Protein AF-A0A7Y9ZBT4-F1 (afdb_monomer)

Sequence (117 aa):
MVLYRELDPQLPDLGWNRSLPLAVTAEAVRAIHECSDSGALGAMAGAARSYWAAAGGIAIGTSFGAAFLALGWDIAAAVAFALVAPAALATMEARRRARQWQAVIEARLTVLGTARG

Secondary structure (DSSP, 8-state):
--HHHHH-TTSPP--TTSSSPPPP-HHHHHHHHH---HHHHHHHHHHHHT--TTHHHHHHHHHHHHHHHHTT-HHHHHHHHHTHHHHHHHHHHHHHHHHHHHHHHHHHHHHHHHTT-

Solvent-accessible surface area (backbone atoms only — not comparable to full-atom values): 6293 Å² total; per-residue (Å²): 138,57,72,24,42,75,69,34,71,75,47,66,82,60,33,85,94,47,76,47,51,46,78,89,46,74,66,46,53,49,36,54,64,68,56,80,58,63,65,28,47,49,42,44,42,49,55,40,69,65,65,60,54,31,50,64,48,30,56,50,16,52,52,50,14,53,51,26,47,75,71,70,36,56,70,61,13,51,54,28,44,61,51,22,57,62,23,48,53,49,29,51,53,27,50,54,36,26,50,54,50,37,54,56,44,52,53,41,49,48,56,58,54,62,75,74,112

Mean predicted aligned error: 4.79 Å

Organism: NCBI:txid431489

Foldseek 3Di:
DQVLCVVPVLADALPLVDLAGDADDPSNLVSLLPDLDLVSLVSQLVSLVPNCRLVVLLVQLVVVLVVCVVVVVNVSNVVSVVSNVVSVVRRVRRNVRSVVSNVSSVVNSVVSVVVVD

Radius of gyration: 18.88 Å; Cα contacts (8 Å, |Δi|>4): 131; chains: 1; bounding box: 49×22×52 Å

pLDDT: mean 90.96, std 8.16, range [50.72, 97.62]

Structure (mmCIF, N/CA/C/O backbone):
data_AF-A0A7Y9ZBT4-F1
#
_entry.id   AF-A0A7Y9ZBT4-F1
#
loop_
_atom_site.group_PDB
_atom_site.id
_atom_site.type_symbol
_atom_site.label_atom_id
_atom_site.label_alt_id
_atom_site.label_comp_id
_atom_site.label_asym_id
_atom_site.label_entity_id
_atom_site.label_seq_id
_atom_site.pdbx_PDB_ins_code
_atom_site.Cartn_x
_atom_site.Cartn_y
_atom_site.Cartn_z
_atom_site.occupancy
_atom_site.B_iso_or_equiv
_atom_sit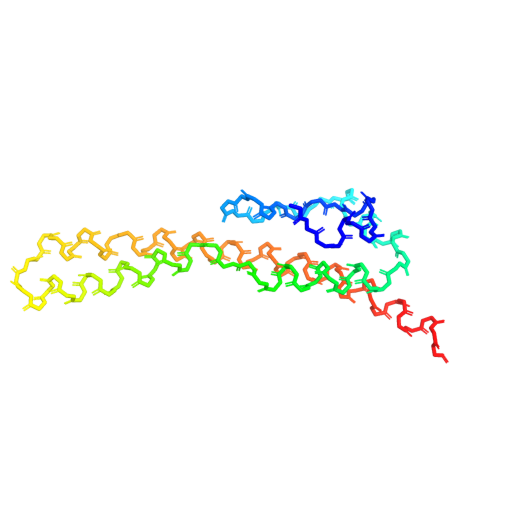e.auth_seq_id
_atom_site.auth_comp_id
_atom_site.auth_asym_id
_atom_site.auth_atom_id
_atom_site.pdbx_PDB_model_num
ATOM 1 N N . MET A 1 1 ? -0.112 14.351 6.811 1.00 52.41 1 MET A N 1
ATOM 2 C CA . MET A 1 1 ? -1.262 14.186 7.723 1.00 52.41 1 MET A CA 1
ATOM 3 C C . MET A 1 1 ? -2.266 13.303 7.008 1.00 52.41 1 MET A C 1
ATOM 5 O O . MET A 1 1 ? -2.383 13.452 5.796 1.00 52.41 1 MET A O 1
ATOM 9 N N . VAL A 1 2 ? -2.865 12.322 7.684 1.00 71.06 2 VAL A N 1
ATOM 10 C CA . VAL A 1 2 ? -3.822 11.403 7.049 1.00 71.06 2 VAL A CA 1
ATOM 11 C C . VAL A 1 2 ? -5.131 11.497 7.818 1.00 71.06 2 VAL A C 1
ATOM 13 O O . VAL A 1 2 ? -5.133 11.254 9.023 1.00 71.06 2 VAL A O 1
ATOM 16 N N . LEU A 1 3 ? -6.212 11.837 7.110 1.00 83.56 3 LEU A N 1
ATOM 17 C CA . LEU A 1 3 ? -7.536 12.175 7.650 1.00 83.56 3 LEU A CA 1
ATOM 18 C C . LEU A 1 3 ? -8.015 11.231 8.765 1.00 83.56 3 LEU A C 1
ATOM 20 O O . LEU A 1 3 ? -8.556 11.676 9.768 1.00 83.56 3 LEU A O 1
ATOM 24 N N . TYR A 1 4 ? -7.783 9.924 8.638 1.00 89.81 4 TYR A N 1
ATOM 25 C CA . TYR A 1 4 ? -8.258 8.962 9.633 1.00 89.81 4 TYR A CA 1
ATOM 26 C C . TYR A 1 4 ? -7.597 9.113 11.015 1.00 89.81 4 TYR A C 1
ATOM 28 O O . TYR A 1 4 ? -8.246 8.830 12.012 1.00 89.81 4 TYR A O 1
ATOM 36 N N . ARG A 1 5 ? -6.344 9.590 11.098 1.00 92.06 5 ARG A N 1
ATOM 37 C CA . ARG A 1 5 ? -5.664 9.858 12.384 1.00 92.06 5 ARG A CA 1
ATOM 38 C C . ARG A 1 5 ? -6.041 11.207 12.987 1.00 92.06 5 ARG A C 1
ATOM 40 O O . ARG A 1 5 ? -5.777 11.442 14.159 1.00 92.06 5 ARG A O 1
ATOM 47 N N . GLU A 1 6 ? -6.606 12.100 12.178 1.00 92.69 6 GLU A N 1
ATOM 48 C CA . GLU A 1 6 ? -7.208 13.345 12.663 1.00 92.69 6 GLU A CA 1
ATOM 49 C C . GLU A 1 6 ? -8.571 13.061 13.304 1.00 92.69 6 GLU A C 1
ATOM 51 O O . GLU A 1 6 ? -8.919 13.697 14.293 1.00 92.69 6 GLU A O 1
ATOM 56 N N . LEU A 1 7 ? -9.300 12.074 12.769 1.00 93.00 7 LEU A N 1
ATOM 57 C CA . LEU A 1 7 ? -10.559 11.581 13.329 1.00 93.00 7 LEU A CA 1
ATOM 58 C C . LEU A 1 7 ? -10.332 10.721 14.582 1.00 93.00 7 LEU A C 1
ATOM 60 O O . LEU A 1 7 ? -10.970 10.955 15.604 1.00 93.00 7 LEU A O 1
ATOM 64 N N . ASP A 1 8 ? -9.391 9.774 14.527 1.00 93.31 8 ASP A N 1
ATOM 65 C CA . ASP A 1 8 ? -9.008 8.939 15.669 1.00 93.31 8 ASP A CA 1
ATOM 66 C C . ASP A 1 8 ? -7.471 8.810 15.773 1.00 93.31 8 ASP A C 1
ATOM 68 O O . ASP A 1 8 ? -6.848 8.025 15.045 1.00 93.31 8 ASP A O 1
ATOM 72 N N . PRO A 1 9 ? -6.827 9.559 16.692 1.00 92.56 9 PRO A N 1
ATOM 73 C CA . PRO A 1 9 ? -5.374 9.546 16.866 1.00 92.56 9 PRO A CA 1
ATOM 74 C C . PRO A 1 9 ? -4.787 8.206 17.322 1.00 92.56 9 PRO A C 1
ATOM 76 O O . PRO A 1 9 ? -3.575 8.008 17.175 1.00 92.56 9 PRO A O 1
ATOM 79 N N . GLN A 1 10 ? -5.608 7.306 17.880 1.00 92.56 10 GLN A N 1
ATOM 80 C CA . GLN A 1 10 ? -5.172 5.985 18.336 1.00 92.56 10 GLN A CA 1
ATOM 81 C C . GLN A 1 10 ? -4.998 5.005 17.170 1.00 92.56 10 GLN A C 1
ATOM 83 O O . GLN A 1 10 ? -4.315 3.989 17.320 1.00 92.56 10 GLN A O 1
ATOM 88 N N . LEU A 1 11 ? -5.555 5.317 15.992 1.00 94.38 11 LEU A N 1
ATOM 89 C CA . LEU A 1 11 ? -5.380 4.485 14.809 1.00 94.38 11 LEU A CA 1
ATOM 90 C C . LEU A 1 11 ? -3.916 4.464 14.337 1.00 94.38 11 LEU A C 1
ATOM 92 O O . LEU A 1 11 ? -3.237 5.502 14.290 1.00 94.38 11 LEU A O 1
ATOM 96 N N . PRO A 1 12 ? -3.418 3.283 13.929 1.00 93.94 12 PRO A N 1
ATOM 97 C CA . PRO A 1 12 ? -2.028 3.113 13.545 1.00 93.94 12 PRO A CA 1
ATOM 98 C C . PRO A 1 12 ? -1.715 3.790 12.205 1.00 93.94 12 PRO A C 1
ATOM 100 O O . PRO A 1 12 ? -2.561 3.951 11.319 1.00 93.94 12 PRO A O 1
ATOM 103 N N . ASP A 1 13 ? -0.452 4.170 12.026 1.00 91.94 13 ASP A N 1
ATOM 104 C CA . ASP A 1 13 ? 0.029 4.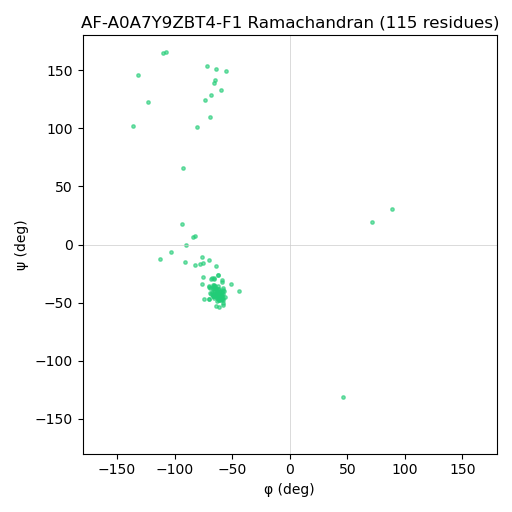665 10.740 1.00 91.94 13 ASP A CA 1
ATOM 105 C C . ASP A 1 13 ? 0.166 3.502 9.745 1.00 91.94 13 ASP A C 1
ATOM 107 O O . ASP A 1 13 ? 0.886 2.535 9.987 1.00 91.94 13 ASP A O 1
ATOM 111 N N . LEU A 1 14 ? -0.502 3.617 8.598 1.00 89.12 14 LEU A N 1
ATOM 112 C CA . LEU A 1 14 ? -0.389 2.689 7.469 1.00 89.12 14 LEU A CA 1
ATOM 113 C C . LEU A 1 14 ? 0.975 2.798 6.769 1.00 89.12 14 LEU A C 1
ATOM 115 O O . LEU A 1 14 ? 1.338 1.940 5.964 1.00 89.12 14 LEU A O 1
ATOM 119 N N . GLY A 1 15 ? 1.731 3.857 7.066 1.00 87.50 15 GLY A N 1
ATOM 120 C CA . GLY A 1 15 ? 2.988 4.196 6.420 1.00 87.50 15 GLY A CA 1
ATOM 121 C C . GLY A 1 15 ? 2.800 5.069 5.187 1.00 87.50 15 GLY A C 1
ATOM 122 O O . GLY A 1 15 ? 3.614 4.971 4.282 1.00 87.50 15 GLY A O 1
ATOM 123 N N . TRP A 1 16 ? 1.767 5.920 5.137 1.00 78.94 16 TRP A N 1
ATOM 124 C CA . TRP A 1 16 ? 1.388 6.699 3.941 1.00 78.94 16 TRP A CA 1
ATOM 125 C C . TRP A 1 16 ? 2.540 7.489 3.298 1.00 78.94 16 TRP A C 1
ATOM 127 O O . TRP A 1 16 ? 2.616 7.612 2.081 1.00 78.94 16 TRP A O 1
ATOM 137 N N . ASN A 1 17 ? 3.473 7.986 4.111 1.00 81.31 17 ASN A N 1
ATOM 138 C CA . ASN A 1 17 ? 4.625 8.757 3.634 1.00 81.31 17 ASN A CA 1
ATOM 139 C C . ASN A 1 17 ? 5.794 7.882 3.130 1.00 81.31 17 ASN A C 1
ATOM 141 O O . ASN A 1 17 ? 6.884 8.399 2.892 1.00 81.31 17 ASN A O 1
ATOM 145 N N . ARG A 1 18 ? 5.622 6.560 3.026 1.00 82.56 18 ARG A N 1
ATOM 146 C CA . ARG A 1 18 ? 6.667 5.610 2.617 1.00 82.56 18 ARG A CA 1
ATOM 147 C C . ARG A 1 18 ? 6.409 5.081 1.207 1.00 82.56 18 ARG A C 1
ATOM 149 O O . ARG A 1 18 ? 5.309 5.164 0.672 1.00 82.56 18 ARG A O 1
ATOM 156 N N . SER A 1 19 ? 7.421 4.460 0.608 1.00 77.31 19 SER A N 1
ATOM 157 C CA . SER A 1 19 ? 7.281 3.783 -0.691 1.00 77.31 19 SER A CA 1
ATOM 158 C C . SER A 1 19 ? 6.355 2.560 -0.635 1.00 77.31 19 SER A C 1
ATOM 160 O O . SER A 1 19 ? 5.708 2.228 -1.627 1.00 77.31 19 SER A O 1
ATOM 162 N N . LEU A 1 20 ? 6.270 1.909 0.529 1.00 84.50 20 LEU A N 1
ATOM 163 C CA . LEU A 1 20 ? 5.437 0.740 0.789 1.00 84.50 20 LEU A CA 1
ATOM 164 C C . LEU A 1 20 ? 4.650 0.933 2.090 1.00 84.50 20 LEU A C 1
ATOM 166 O O . LEU A 1 20 ? 5.223 1.455 3.053 1.00 84.50 20 LEU A O 1
ATOM 170 N N . PRO A 1 21 ? 3.411 0.412 2.173 1.00 88.44 21 PRO A N 1
ATOM 171 C CA . PRO A 1 21 ? 2.710 0.304 3.440 1.00 88.44 21 PRO A CA 1
ATOM 172 C C . PRO A 1 21 ? 3.540 -0.471 4.466 1.00 88.44 21 PRO A C 1
ATOM 174 O O . PRO A 1 21 ? 4.301 -1.395 4.129 1.00 88.44 21 PRO A O 1
ATOM 177 N N . LEU A 1 22 ? 3.364 -0.121 5.735 1.00 92.00 22 LEU A N 1
ATOM 178 C CA . LEU A 1 22 ? 3.916 -0.895 6.838 1.00 92.00 22 LEU A CA 1
ATOM 179 C C . LEU A 1 22 ? 3.280 -2.288 6.877 1.00 92.00 22 LEU A C 1
ATOM 181 O O . LEU A 1 22 ? 2.146 -2.491 6.436 1.00 92.00 22 LEU A O 1
ATOM 185 N N . ALA A 1 23 ? 4.034 -3.263 7.381 1.00 93.31 23 ALA A N 1
ATOM 186 C CA . ALA A 1 23 ? 3.469 -4.568 7.684 1.00 93.31 23 ALA A CA 1
ATOM 187 C C . ALA A 1 23 ? 2.430 -4.425 8.806 1.00 93.31 23 ALA A C 1
ATOM 189 O O . ALA A 1 23 ? 2.626 -3.645 9.738 1.00 93.31 23 ALA A O 1
ATOM 190 N N . VAL A 1 24 ? 1.336 -5.177 8.708 1.00 94.19 24 VAL A N 1
ATOM 191 C CA . VAL A 1 24 ? 0.322 -5.233 9.765 1.00 94.19 24 VAL A CA 1
ATOM 192 C C . VAL A 1 24 ? 0.921 -5.936 10.983 1.00 94.19 24 VAL A C 1
ATOM 194 O O . VAL A 1 24 ? 1.455 -7.038 10.853 1.00 94.19 24 VAL A O 1
ATOM 197 N N . THR A 1 25 ? 0.822 -5.314 12.157 1.00 95.88 25 THR A N 1
ATOM 198 C CA . THR A 1 25 ? 1.268 -5.894 13.433 1.00 95.88 25 THR A CA 1
ATOM 199 C C . THR A 1 25 ? 0.082 -6.244 14.330 1.00 95.88 25 THR A C 1
ATOM 201 O O . THR A 1 25 ? -1.041 -5.787 14.103 1.00 95.88 25 THR A O 1
ATOM 204 N N . ALA A 1 26 ? 0.320 -7.047 15.369 1.00 95.75 26 ALA A N 1
ATOM 205 C CA . ALA A 1 26 ? -0.718 -7.406 16.334 1.00 95.75 26 ALA A CA 1
ATOM 206 C C . ALA A 1 26 ? -1.258 -6.175 17.083 1.00 95.75 26 ALA A C 1
ATOM 208 O O . ALA A 1 26 ? -2.456 -6.083 17.347 1.00 95.75 26 ALA A O 1
ATOM 209 N N . GLU A 1 27 ? -0.394 -5.204 17.380 1.00 95.88 27 GLU A N 1
ATOM 210 C CA . GLU A 1 27 ? -0.761 -3.941 18.024 1.00 95.88 27 GLU A CA 1
ATOM 211 C C . GLU A 1 27 ? -1.665 -3.107 17.115 1.00 95.88 27 GLU A C 1
ATOM 213 O O . GLU A 1 27 ? -2.682 -2.588 17.567 1.00 95.88 27 GLU A O 1
ATOM 218 N N . ALA A 1 28 ? -1.339 -3.033 15.821 1.00 95.44 28 ALA A N 1
ATOM 219 C CA . ALA A 1 28 ? -2.166 -2.339 14.842 1.00 95.44 28 ALA A CA 1
ATOM 220 C C . ALA A 1 28 ? -3.558 -2.973 14.713 1.00 95.44 28 ALA A C 1
ATOM 222 O O . ALA A 1 28 ? -4.562 -2.264 14.667 1.00 95.44 28 ALA A O 1
ATOM 223 N N . VAL A 1 29 ? -3.622 -4.309 14.692 1.00 96.75 29 VAL A N 1
ATOM 224 C CA . VAL A 1 29 ? -4.886 -5.057 14.669 1.00 96.75 29 VAL A CA 1
ATOM 225 C C . VAL A 1 29 ? -5.711 -4.757 15.918 1.00 96.75 29 VAL A C 1
ATOM 227 O O . VAL A 1 29 ? -6.904 -4.480 15.809 1.00 96.75 29 VAL A O 1
ATOM 230 N N . ARG A 1 30 ? -5.081 -4.752 17.098 1.00 96.62 30 ARG A N 1
ATOM 231 C CA . ARG A 1 30 ? -5.754 -4.432 18.361 1.00 96.62 30 ARG A CA 1
ATOM 232 C C . ARG A 1 30 ? -6.315 -3.009 18.363 1.00 96.62 30 ARG A C 1
ATOM 234 O O . ARG A 1 30 ? -7.497 -2.848 18.637 1.00 96.62 30 ARG A O 1
ATOM 241 N N . ALA A 1 31 ? -5.517 -2.020 17.964 1.00 96.38 31 ALA A N 1
ATOM 242 C CA . ALA A 1 31 ? -5.956 -0.628 17.869 1.00 96.38 31 ALA A CA 1
ATOM 243 C C . ALA A 1 31 ? -7.148 -0.456 16.907 1.00 96.38 31 ALA A C 1
ATOM 245 O O . ALA A 1 31 ? -8.110 0.239 17.223 1.00 96.38 31 ALA A O 1
ATOM 246 N N . ILE A 1 32 ? -7.135 -1.145 15.758 1.00 96.69 32 ILE A N 1
ATOM 247 C CA . ILE A 1 32 ? -8.280 -1.149 14.835 1.00 96.69 32 ILE A CA 1
ATOM 248 C C . ILE A 1 32 ? -9.516 -1.769 15.497 1.00 96.69 32 ILE A C 1
ATOM 250 O O . ILE A 1 32 ? -10.609 -1.224 15.366 1.00 96.69 32 ILE A O 1
ATOM 254 N N . HIS A 1 33 ? -9.374 -2.891 16.205 1.00 95.94 33 HIS A N 1
ATOM 255 C CA . HIS A 1 33 ? -10.507 -3.543 16.866 1.00 95.94 33 HIS A CA 1
ATOM 256 C C . HIS A 1 33 ? -11.082 -2.746 18.042 1.00 95.94 33 HIS A C 1
ATOM 258 O O . HIS A 1 33 ? -12.282 -2.844 18.301 1.00 95.94 33 HIS A O 1
ATOM 264 N N . GLU A 1 34 ? -10.260 -1.960 18.731 1.00 95.94 34 GLU A N 1
ATOM 265 C CA . GLU A 1 34 ? -10.686 -1.070 19.815 1.00 95.94 34 GLU A CA 1
ATOM 266 C C . GLU A 1 34 ? -11.390 0.189 19.284 1.00 95.94 34 GLU A C 1
ATOM 268 O O . GLU A 1 34 ? -12.302 0.704 19.933 1.00 95.94 34 GLU A O 1
ATOM 273 N N . CYS A 1 35 ? -11.056 0.633 18.067 1.00 95.69 35 CYS A N 1
ATOM 274 C CA . CYS A 1 35 ? -11.709 1.770 17.428 1.00 95.69 35 CYS A CA 1
ATOM 275 C C . CYS A 1 35 ? -13.224 1.535 17.258 1.00 95.69 35 CYS A C 1
ATOM 277 O O . CYS A 1 35 ? -13.689 0.472 16.816 1.00 95.69 35 CYS A O 1
ATOM 279 N N . SER A 1 36 ? -14.007 2.549 17.627 1.00 95.06 36 SER A N 1
ATOM 280 C CA . SER A 1 36 ? -15.474 2.568 17.523 1.00 95.06 36 SER A CA 1
ATOM 281 C C . SER A 1 36 ? -15.994 3.582 16.499 1.00 95.06 36 SER A C 1
ATOM 283 O O . SER A 1 36 ? -17.161 3.510 16.100 1.00 95.06 36 SER A O 1
ATOM 285 N N . ASP A 1 37 ? -15.135 4.484 16.017 1.00 94.88 37 ASP A N 1
ATOM 286 C CA . ASP A 1 37 ? -15.481 5.450 14.981 1.00 94.88 37 ASP A CA 1
ATOM 287 C C . ASP A 1 37 ? -15.423 4.801 13.588 1.00 94.88 37 ASP A C 1
ATOM 289 O O . ASP A 1 37 ? -14.373 4.634 12.961 1.00 94.88 37 ASP A O 1
ATOM 293 N N . SER A 1 38 ? -16.600 4.455 13.065 1.00 94.69 38 SER A N 1
ATOM 294 C CA . SER A 1 38 ? -16.745 3.915 11.712 1.00 94.69 38 SER A CA 1
ATOM 295 C C . SER A 1 38 ? -16.300 4.891 10.612 1.00 94.69 38 SER A C 1
ATOM 297 O O . SER A 1 38 ? -15.912 4.440 9.536 1.00 94.69 38 SER A O 1
ATOM 299 N N . GLY A 1 39 ? -16.349 6.206 10.855 1.00 94.44 39 GLY A N 1
ATOM 300 C CA . GLY A 1 39 ? -15.879 7.227 9.918 1.00 94.44 39 GLY A CA 1
ATOM 301 C C . GLY A 1 39 ? -14.357 7.224 9.799 1.00 94.44 39 GLY A C 1
ATOM 302 O O . GLY A 1 39 ? -13.830 7.163 8.685 1.00 94.44 39 GLY A O 1
ATOM 303 N N . ALA A 1 40 ? -13.653 7.186 10.935 1.00 95.62 40 ALA A N 1
ATOM 304 C CA . ALA A 1 40 ? -12.198 7.039 10.977 1.00 95.62 40 ALA A CA 1
ATOM 305 C C . ALA A 1 40 ? -11.739 5.741 10.288 1.00 95.62 40 ALA A C 1
ATOM 307 O O . ALA A 1 40 ? -10.873 5.770 9.409 1.00 95.62 40 ALA A O 1
ATOM 308 N N . LEU A 1 41 ? -12.384 4.609 10.590 1.00 96.00 41 LEU A N 1
ATOM 309 C CA . LEU A 1 41 ? -12.099 3.327 9.934 1.00 96.00 41 LEU A CA 1
ATOM 310 C C . LEU A 1 41 ? -12.399 3.353 8.425 1.00 96.00 41 LEU A C 1
ATOM 312 O O . LEU A 1 41 ? -11.616 2.832 7.630 1.00 96.00 41 LEU A O 1
ATOM 316 N N . GLY A 1 42 ? -13.487 4.001 8.001 1.00 95.00 42 GLY A N 1
ATOM 317 C CA . GLY A 1 42 ? -13.808 4.192 6.584 1.00 95.00 42 GLY A CA 1
ATOM 318 C C . GLY A 1 42 ? -12.757 5.029 5.847 1.00 95.00 42 GLY A C 1
ATOM 319 O O . GLY A 1 42 ? -12.304 4.650 4.764 1.00 95.00 42 GLY A O 1
ATOM 320 N N . ALA A 1 43 ? -12.298 6.126 6.457 1.00 94.50 43 ALA A N 1
ATOM 321 C CA . ALA A 1 43 ? -11.202 6.938 5.931 1.00 94.50 43 ALA A CA 1
ATOM 322 C C . ALA A 1 43 ? -9.888 6.138 5.849 1.00 94.50 43 ALA A C 1
ATOM 324 O O . ALA A 1 43 ? -9.156 6.246 4.861 1.00 94.50 43 ALA A O 1
ATOM 325 N N . MET A 1 44 ? -9.612 5.283 6.838 1.00 94.81 44 MET A N 1
ATOM 326 C CA . MET A 1 44 ? -8.445 4.401 6.845 1.00 94.81 44 MET A CA 1
ATOM 327 C C . MET A 1 44 ? -8.512 3.350 5.724 1.00 94.81 44 MET A C 1
ATOM 329 O O . MET A 1 44 ? -7.519 3.126 5.026 1.00 94.81 44 MET A O 1
ATOM 333 N N . ALA A 1 45 ? -9.685 2.756 5.477 1.00 94.00 45 ALA A N 1
ATOM 334 C CA . ALA A 1 45 ? -9.902 1.846 4.349 1.00 94.00 45 ALA A CA 1
ATOM 335 C C . ALA A 1 45 ? -9.697 2.553 2.998 1.00 94.00 45 ALA A C 1
ATOM 337 O O . ALA A 1 45 ? -9.067 2.001 2.090 1.00 94.00 45 ALA A O 1
ATOM 338 N N . GLY A 1 46 ? -10.180 3.795 2.878 1.00 91.50 46 GLY A N 1
ATOM 339 C CA . GLY A 1 46 ? -9.940 4.654 1.718 1.00 91.50 46 GLY A CA 1
ATOM 340 C C . GLY A 1 46 ? -8.448 4.886 1.468 1.00 91.50 46 GLY A C 1
ATOM 341 O O . GLY A 1 46 ? -7.976 4.666 0.351 1.0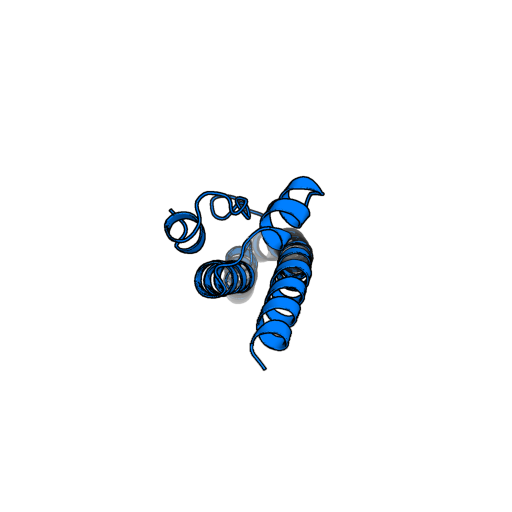0 91.50 46 GLY A O 1
ATOM 342 N N . ALA A 1 47 ? -7.692 5.231 2.514 1.00 90.12 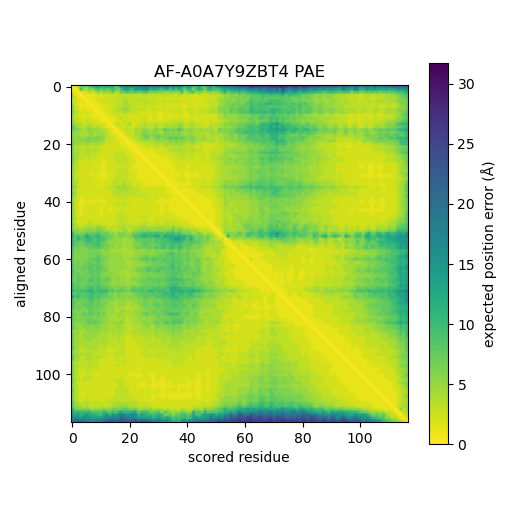47 ALA A N 1
ATOM 343 C CA . ALA A 1 47 ? -6.240 5.404 2.441 1.00 90.12 47 ALA A CA 1
ATOM 344 C C . ALA A 1 47 ? -5.513 4.112 2.020 1.00 90.12 47 ALA A C 1
ATOM 346 O O . ALA A 1 47 ? -4.607 4.143 1.190 1.00 90.12 47 ALA A O 1
ATOM 347 N N . ALA A 1 48 ? -5.934 2.947 2.520 1.00 90.94 48 ALA A N 1
ATOM 348 C CA . ALA A 1 48 ? -5.361 1.673 2.089 1.00 90.94 48 ALA A CA 1
ATOM 349 C C . ALA A 1 48 ? -5.648 1.374 0.599 1.00 90.94 48 ALA A C 1
ATOM 351 O O . ALA A 1 48 ? -4.802 0.815 -0.100 1.00 90.94 48 ALA A O 1
ATOM 352 N N . ARG A 1 49 ? -6.828 1.753 0.078 1.00 86.19 49 ARG A N 1
ATOM 353 C CA . ARG A 1 49 ? -7.205 1.565 -1.343 1.00 86.19 49 ARG A CA 1
ATOM 354 C C . ARG A 1 49 ? -6.413 2.459 -2.294 1.00 86.19 49 ARG A C 1
ATOM 356 O O . ARG A 1 49 ? -6.065 2.011 -3.393 1.00 86.19 49 ARG A O 1
ATOM 363 N N . SER A 1 50 ? -6.124 3.687 -1.875 1.00 85.81 50 SER A N 1
ATOM 364 C CA . SER A 1 50 ? -5.465 4.709 -2.691 1.00 85.81 50 SER A CA 1
ATOM 365 C C . SER A 1 50 ? -3.937 4.610 -2.710 1.00 85.81 50 SER A C 1
ATOM 367 O O . SER A 1 50 ? -3.283 5.468 -3.296 1.00 85.81 50 SER A O 1
ATOM 369 N N . TYR A 1 51 ? -3.339 3.568 -2.128 1.00 82.12 51 TYR A N 1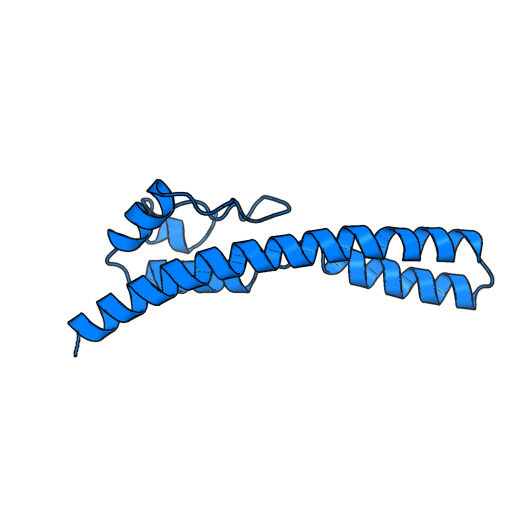
ATOM 370 C CA . TYR A 1 51 ? -1.890 3.388 -2.168 1.00 82.12 51 TYR A CA 1
ATOM 371 C C . TYR A 1 51 ? -1.409 3.039 -3.588 1.00 82.12 51 TYR A C 1
ATOM 373 O O . TYR A 1 51 ? -1.653 1.939 -4.094 1.00 82.12 51 TYR A O 1
ATOM 381 N N . TRP A 1 52 ? -0.714 3.981 -4.232 1.00 71.88 52 TRP A N 1
ATOM 382 C CA . TRP A 1 52 ? -0.246 3.851 -5.621 1.00 71.88 52 TRP A CA 1
ATOM 383 C C . TRP A 1 52 ? 1.162 3.247 -5.766 1.00 71.88 52 TRP A C 1
ATOM 385 O O . TRP A 1 52 ? 1.505 2.778 -6.851 1.00 71.88 52 TRP A O 1
ATOM 395 N N . ALA A 1 53 ? 1.946 3.176 -4.683 1.00 80.75 53 ALA A N 1
ATOM 396 C CA . ALA A 1 53 ? 3.278 2.556 -4.654 1.00 80.75 53 ALA A CA 1
ATOM 397 C C . ALA A 1 53 ? 4.168 2.990 -5.843 1.00 80.75 53 ALA A C 1
ATOM 399 O O . ALA A 1 53 ? 4.263 4.178 -6.137 1.00 80.75 53 ALA A O 1
ATOM 400 N N . ALA A 1 54 ? 4.805 2.039 -6.538 1.00 81.19 54 ALA A N 1
ATOM 401 C CA . ALA A 1 54 ? 5.681 2.288 -7.684 1.00 81.19 54 ALA A CA 1
ATOM 402 C C . ALA A 1 54 ? 4.964 2.199 -9.048 1.00 81.19 54 ALA A C 1
ATOM 404 O O . ALA A 1 54 ? 5.625 2.090 -10.082 1.00 81.19 54 ALA A O 1
ATOM 405 N N . ALA A 1 55 ? 3.628 2.272 -9.088 1.00 81.75 55 ALA A N 1
ATOM 406 C CA . ALA A 1 55 ? 2.867 2.174 -10.337 1.00 81.75 55 ALA A CA 1
ATOM 407 C C . ALA A 1 55 ? 3.247 3.268 -11.354 1.00 81.75 55 ALA A C 1
ATOM 409 O O . ALA A 1 55 ? 3.274 3.011 -12.555 1.00 81.75 55 ALA A O 1
ATOM 410 N N . GLY A 1 56 ? 3.626 4.462 -10.880 1.00 83.69 56 GLY A N 1
ATOM 411 C CA . GLY A 1 56 ? 4.179 5.514 -11.738 1.00 83.69 56 GLY A CA 1
ATOM 412 C C . GLY A 1 56 ? 5.486 5.098 -12.423 1.00 83.69 56 GLY A C 1
ATOM 413 O O . GLY A 1 56 ? 5.674 5.380 -13.600 1.00 83.69 56 GLY A O 1
ATOM 414 N N . GLY A 1 57 ? 6.355 4.355 -11.727 1.00 84.69 57 GLY A N 1
ATOM 415 C CA . GLY A 1 57 ? 7.600 3.830 -12.294 1.00 84.69 57 GLY A CA 1
ATOM 416 C C . GLY A 1 57 ? 7.361 2.796 -13.395 1.00 84.69 57 GLY A C 1
ATOM 417 O O . GLY A 1 57 ? 8.067 2.806 -14.399 1.00 84.69 57 GLY A O 1
ATOM 418 N N . ILE A 1 58 ? 6.319 1.969 -13.253 1.00 90.25 58 ILE A N 1
ATOM 419 C CA . ILE A 1 58 ? 5.874 1.047 -14.310 1.00 90.25 58 ILE A CA 1
ATOM 420 C C . ILE A 1 58 ? 5.455 1.850 -15.543 1.00 90.25 58 ILE A C 1
ATOM 422 O O . ILE A 1 58 ? 5.998 1.624 -16.619 1.00 90.25 58 ILE A O 1
ATOM 426 N N . ALA A 1 59 ? 4.548 2.819 -15.377 1.00 91.81 59 ALA A N 1
ATOM 427 C CA . ALA A 1 59 ? 4.029 3.624 -16.482 1.00 91.81 59 ALA A CA 1
ATOM 428 C C . ALA A 1 59 ? 5.131 4.417 -17.206 1.00 91.81 59 ALA A C 1
ATOM 430 O O . ALA A 1 59 ? 5.152 4.459 -18.437 1.00 91.81 59 ALA A O 1
ATOM 431 N N . ILE A 1 60 ? 6.065 5.014 -16.457 1.00 90.94 60 ILE A N 1
ATOM 432 C CA . ILE A 1 60 ? 7.217 5.735 -17.012 1.00 90.94 60 ILE A CA 1
ATOM 433 C C . ILE A 1 60 ? 8.119 4.762 -17.775 1.00 90.94 60 ILE A C 1
ATOM 435 O O . ILE A 1 60 ? 8.400 4.997 -18.948 1.00 90.94 60 ILE A O 1
ATOM 439 N N . GLY A 1 61 ? 8.530 3.654 -17.151 1.00 91.69 61 GLY A N 1
ATOM 440 C CA . GLY A 1 61 ? 9.433 2.679 -17.765 1.00 91.69 61 GLY A CA 1
ATOM 441 C C . GLY A 1 61 ? 8.870 2.079 -19.054 1.00 91.69 61 GLY A C 1
ATOM 442 O O . GLY A 1 61 ? 9.575 2.021 -20.059 1.00 91.69 61 GLY A O 1
ATOM 443 N N . THR A 1 62 ? 7.582 1.720 -19.075 1.00 93.12 62 THR A N 1
ATOM 444 C CA . THR A 1 62 ? 6.935 1.191 -20.284 1.00 93.12 62 THR A CA 1
ATOM 445 C C . THR A 1 62 ? 6.782 2.246 -21.376 1.00 93.12 62 THR A C 1
ATOM 447 O O . THR A 1 62 ? 7.045 1.951 -22.539 1.00 93.12 62 THR A O 1
ATOM 450 N N . SER A 1 63 ? 6.382 3.473 -21.022 1.00 95.06 63 SER A N 1
ATOM 451 C CA . SER A 1 63 ? 6.140 4.536 -22.010 1.00 95.06 63 SER A CA 1
ATOM 452 C C . SER A 1 63 ? 7.443 5.018 -22.644 1.00 95.06 63 SER A C 1
ATOM 454 O O . SER A 1 63 ? 7.541 5.098 -23.867 1.00 95.06 63 SER A O 1
ATOM 456 N N . PHE A 1 64 ? 8.470 5.285 -21.831 1.00 95.56 64 PHE A N 1
ATOM 457 C CA . PHE A 1 64 ? 9.778 5.697 -22.339 1.00 95.56 64 PHE A CA 1
ATOM 458 C C . PHE A 1 64 ? 10.506 4.553 -23.042 1.00 95.56 64 PHE A C 1
ATOM 460 O O . PHE A 1 64 ? 11.127 4.794 -24.070 1.00 95.56 64 PHE A O 1
ATOM 467 N N . GLY A 1 65 ? 10.388 3.312 -22.561 1.00 95.81 65 GLY A N 1
ATOM 468 C CA . GLY A 1 65 ? 10.943 2.150 -23.257 1.00 95.81 65 GLY A CA 1
ATOM 469 C C . GLY A 1 65 ? 10.381 2.005 -24.672 1.00 95.81 65 GLY A C 1
ATOM 470 O O . GLY A 1 65 ? 11.144 1.863 -25.626 1.00 95.81 65 GLY A O 1
ATOM 471 N N . ALA A 1 66 ? 9.058 2.128 -24.828 1.00 96.19 66 ALA A N 1
ATOM 472 C CA . ALA A 1 66 ? 8.412 2.098 -26.139 1.00 96.19 66 ALA A CA 1
ATOM 473 C C . ALA A 1 66 ? 8.849 3.273 -27.031 1.00 96.19 66 ALA A C 1
ATOM 475 O O . ALA A 1 66 ? 9.134 3.075 -28.212 1.00 96.19 66 ALA A O 1
ATOM 476 N N . ALA A 1 67 ? 8.957 4.481 -26.466 1.00 97.12 67 ALA A N 1
ATOM 477 C CA . ALA A 1 67 ? 9.437 5.65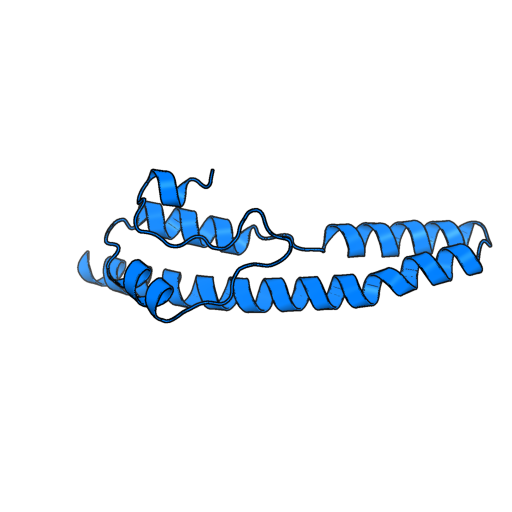2 -27.196 1.00 97.12 67 ALA A CA 1
ATOM 478 C C . ALA A 1 67 ? 10.893 5.490 -27.669 1.00 97.12 67 ALA A C 1
ATOM 480 O O . ALA A 1 67 ? 11.202 5.802 -28.816 1.00 97.12 67 ALA A O 1
ATOM 481 N N . PHE A 1 68 ? 11.785 4.961 -26.826 1.00 97.62 68 PHE A N 1
ATOM 482 C CA . PHE A 1 68 ? 13.183 4.723 -27.191 1.00 97.62 68 PHE A CA 1
ATOM 483 C C . PHE A 1 68 ? 13.332 3.647 -28.268 1.00 97.62 68 PHE A C 1
ATOM 485 O O . PHE A 1 68 ? 14.133 3.837 -29.181 1.00 97.62 68 PHE A O 1
ATOM 492 N N . LEU A 1 69 ? 12.528 2.576 -28.232 1.00 97.38 69 LEU A N 1
ATOM 493 C CA . LEU A 1 69 ? 12.495 1.596 -29.327 1.00 97.38 69 LEU A CA 1
ATOM 494 C C . LEU A 1 69 ? 12.064 2.239 -30.647 1.00 97.38 69 LEU A C 1
ATOM 496 O O . LEU A 1 69 ? 12.681 1.991 -31.677 1.00 97.38 69 LEU A O 1
ATOM 500 N N . ALA A 1 70 ? 11.042 3.100 -30.621 1.00 97.62 70 ALA A N 1
ATOM 501 C CA . ALA A 1 70 ? 10.572 3.791 -31.822 1.00 97.62 70 ALA A CA 1
ATOM 502 C C . ALA A 1 70 ? 11.639 4.719 -32.439 1.00 97.62 70 ALA A C 1
ATOM 504 O O . ALA A 1 70 ? 11.621 4.960 -33.643 1.00 97.62 70 ALA A O 1
ATOM 505 N N . LEU A 1 71 ? 12.579 5.212 -31.628 1.00 97.50 71 LEU A N 1
ATOM 506 C CA . LEU A 1 71 ? 13.706 6.044 -32.057 1.00 97.50 71 LEU A CA 1
ATOM 507 C C . LEU A 1 71 ? 14.965 5.232 -32.424 1.00 97.50 71 LEU A C 1
ATOM 509 O O . LEU A 1 71 ? 15.980 5.825 -32.788 1.00 97.50 71 LEU A O 1
ATOM 513 N N . GLY A 1 72 ? 14.924 3.898 -32.322 1.00 96.94 72 GLY A N 1
ATOM 514 C CA . GLY A 1 72 ? 16.077 3.019 -32.555 1.00 96.94 72 GLY A CA 1
ATOM 515 C C . GLY A 1 72 ? 17.145 3.089 -31.458 1.00 96.94 72 GLY A C 1
ATOM 516 O O . GLY A 1 72 ? 18.306 2.754 -31.686 1.00 96.94 72 GLY A O 1
ATOM 517 N N . TRP A 1 73 ? 16.795 3.575 -30.265 1.00 97.50 73 TRP A N 1
ATOM 518 C CA . TRP A 1 73 ? 17.710 3.697 -29.129 1.00 97.50 73 TRP A CA 1
ATOM 519 C C . TRP A 1 73 ? 17.636 2.450 -28.248 1.00 97.50 73 TRP A C 1
ATOM 521 O O . TRP A 1 73 ? 17.205 2.505 -27.094 1.00 97.50 73 TRP A O 1
ATOM 531 N N . ASP A 1 74 ? 18.071 1.316 -28.794 1.00 96.00 74 ASP A N 1
ATOM 532 C CA . ASP A 1 74 ? 17.866 -0.009 -28.193 1.00 96.00 74 ASP A CA 1
ATOM 533 C C . ASP A 1 74 ? 18.430 -0.126 -26.770 1.00 96.00 74 ASP A C 1
ATOM 535 O O . ASP A 1 74 ? 17.780 -0.679 -25.883 1.00 96.00 74 ASP A O 1
ATOM 539 N N . ILE A 1 75 ? 19.608 0.453 -26.509 1.00 96.81 75 ILE A N 1
ATOM 540 C CA . ILE A 1 75 ? 20.221 0.438 -25.170 1.00 96.81 75 ILE A CA 1
ATOM 541 C C . ILE A 1 75 ? 19.373 1.244 -24.175 1.00 96.81 75 ILE A C 1
ATOM 543 O O . ILE A 1 75 ? 19.119 0.782 -23.063 1.00 96.81 75 ILE A O 1
ATOM 547 N N . ALA A 1 76 ? 18.900 2.432 -24.566 1.00 94.62 76 ALA A N 1
ATOM 548 C CA . ALA A 1 76 ? 18.061 3.266 -23.705 1.00 94.62 76 ALA A CA 1
ATOM 549 C C . ALA A 1 76 ? 16.709 2.594 -23.425 1.00 94.62 76 ALA A C 1
ATOM 551 O O . ALA A 1 76 ? 16.236 2.599 -22.286 1.00 94.62 76 ALA A O 1
ATOM 552 N N . ALA A 1 77 ? 16.122 1.953 -24.439 1.00 94.44 77 ALA A N 1
ATOM 553 C CA . ALA A 1 77 ? 14.912 1.158 -24.291 1.00 94.44 77 ALA A CA 1
ATOM 554 C C . ALA A 1 77 ? 15.107 -0.016 -23.327 1.00 94.44 77 ALA A C 1
ATOM 556 O O . ALA A 1 77 ? 14.297 -0.206 -22.419 1.00 94.44 77 ALA A O 1
ATOM 557 N N . ALA A 1 78 ? 16.195 -0.775 -23.486 1.00 96.00 78 ALA A N 1
ATOM 558 C CA . ALA A 1 78 ? 16.505 -1.911 -22.627 1.00 96.00 78 ALA A CA 1
ATOM 559 C C . ALA A 1 78 ? 16.633 -1.484 -21.158 1.00 96.00 78 ALA A C 1
ATOM 561 O O . ALA A 1 78 ? 16.057 -2.128 -20.282 1.00 96.00 78 ALA A O 1
ATOM 562 N N . VAL A 1 79 ? 17.312 -0.362 -20.886 1.00 94.69 79 VAL A N 1
ATOM 563 C CA . VAL A 1 79 ? 17.415 0.197 -19.528 1.00 94.69 79 VAL A CA 1
ATOM 564 C C . VAL A 1 79 ? 16.043 0.618 -18.996 1.00 94.69 79 VAL A C 1
ATOM 566 O O . VAL A 1 79 ? 15.699 0.271 -17.867 1.00 94.69 79 VAL A O 1
ATOM 569 N N . ALA A 1 80 ? 15.230 1.316 -19.795 1.00 92.75 80 ALA A N 1
ATOM 570 C CA . ALA A 1 80 ? 13.896 1.749 -19.378 1.00 92.75 80 ALA A CA 1
ATOM 571 C C . ALA A 1 80 ? 12.982 0.5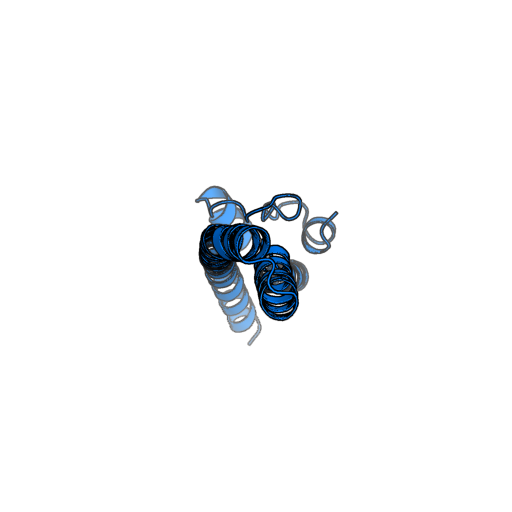61 -19.024 1.00 92.75 80 ALA A C 1
ATOM 573 O O . ALA A 1 80 ? 12.328 0.574 -17.979 1.00 92.75 80 ALA A O 1
ATOM 574 N N . PHE A 1 81 ? 12.985 -0.498 -19.841 1.00 94.00 81 PHE A N 1
ATOM 575 C CA . PHE A 1 81 ? 12.214 -1.710 -19.564 1.00 94.00 81 PHE A CA 1
ATOM 576 C C . PHE A 1 81 ? 12.767 -2.519 -18.389 1.00 94.00 81 PHE A C 1
ATOM 578 O O . PHE A 1 81 ? 11.982 -3.061 -17.610 1.00 94.00 81 PHE A O 1
ATOM 585 N N . ALA A 1 82 ? 14.088 -2.570 -18.201 1.00 94.50 82 ALA A N 1
ATOM 586 C CA . ALA A 1 82 ? 14.697 -3.282 -17.076 1.00 94.50 82 ALA A CA 1
ATOM 587 C C . ALA A 1 82 ? 14.220 -2.742 -15.714 1.00 94.50 82 ALA A C 1
ATOM 589 O O . ALA A 1 82 ? 14.083 -3.505 -14.758 1.00 94.50 82 ALA A O 1
ATOM 590 N N . LEU A 1 83 ? 13.894 -1.447 -15.629 1.00 92.00 83 LEU A N 1
ATOM 591 C CA . LEU A 1 83 ? 13.365 -0.818 -14.414 1.00 92.00 83 LEU A CA 1
ATOM 592 C C . LEU A 1 83 ? 11.893 -1.161 -14.125 1.00 92.00 83 LEU A C 1
ATOM 594 O O . LEU A 1 83 ? 11.433 -0.987 -12.994 1.00 92.00 83 LEU A O 1
ATOM 598 N N . VAL A 1 84 ? 11.150 -1.687 -15.103 1.00 94.06 84 VAL A N 1
ATOM 599 C CA . VAL A 1 84 ? 9.728 -2.031 -14.934 1.00 94.06 84 VAL A CA 1
ATOM 600 C C . VAL A 1 84 ? 9.551 -3.223 -13.995 1.00 94.06 84 VAL A C 1
ATOM 602 O O . VAL A 1 84 ? 8.676 -3.197 -13.131 1.00 94.06 84 VAL A O 1
ATOM 605 N N . ALA A 1 85 ? 10.391 -4.254 -14.117 1.00 92.19 85 ALA A N 1
ATOM 606 C CA . ALA A 1 85 ? 10.294 -5.466 -13.303 1.00 92.19 85 ALA A CA 1
ATOM 607 C C . ALA A 1 85 ? 10.374 -5.200 -11.780 1.00 92.19 85 ALA A C 1
ATOM 609 O O . ALA A 1 85 ? 9.458 -5.610 -11.059 1.00 92.19 85 ALA A O 1
ATOM 610 N N . PRO A 1 86 ? 11.384 -4.482 -11.247 1.00 91.75 86 PRO A N 1
ATOM 611 C CA . PRO A 1 86 ? 11.425 -4.170 -9.819 1.00 91.75 86 PRO A CA 1
ATOM 612 C C . PRO A 1 86 ? 10.277 -3.247 -9.381 1.00 91.75 86 PRO A C 1
ATOM 614 O O . PRO A 1 86 ? 9.738 -3.427 -8.287 1.00 91.75 86 PRO A O 1
ATOM 617 N N . ALA A 1 87 ? 9.838 -2.308 -10.229 1.00 90.00 87 ALA A N 1
ATOM 618 C CA . ALA A 1 87 ? 8.677 -1.462 -9.937 1.00 90.00 87 ALA A CA 1
ATOM 619 C C . ALA A 1 87 ? 7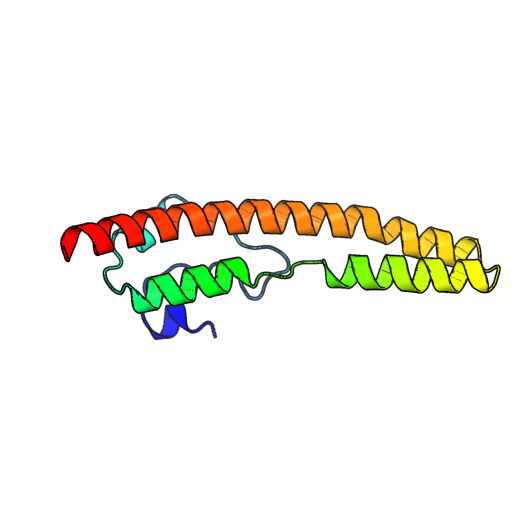.373 -2.280 -9.836 1.00 90.00 87 ALA A C 1
ATOM 621 O O . ALA A 1 87 ? 6.539 -2.028 -8.957 1.00 90.00 87 ALA A O 1
ATOM 622 N N . ALA A 1 88 ? 7.215 -3.300 -10.685 1.00 90.81 88 ALA A N 1
ATOM 623 C CA . ALA A 1 88 ? 6.100 -4.239 -10.632 1.00 90.81 88 ALA A CA 1
ATOM 624 C C . ALA A 1 88 ? 6.102 -5.039 -9.324 1.00 90.81 88 ALA A C 1
ATOM 626 O O . ALA A 1 88 ? 5.086 -5.060 -8.625 1.00 90.81 88 ALA A O 1
ATOM 627 N N . LEU A 1 89 ? 7.246 -5.610 -8.933 1.00 92.25 89 LEU A N 1
ATOM 628 C CA . LEU A 1 89 ? 7.382 -6.346 -7.671 1.00 92.25 89 LEU A CA 1
ATOM 629 C C . LEU A 1 89 ? 7.076 -5.465 -6.451 1.00 92.25 89 LEU A C 1
ATOM 631 O O . LEU A 1 89 ? 6.312 -5.869 -5.573 1.00 92.25 89 LEU A O 1
ATOM 635 N N . ALA A 1 90 ? 7.599 -4.237 -6.421 1.00 90.69 90 ALA A N 1
ATOM 636 C CA . ALA A 1 90 ? 7.306 -3.281 -5.355 1.00 90.69 90 ALA A CA 1
ATOM 637 C C . ALA A 1 90 ? 5.805 -2.952 -5.276 1.00 90.69 90 ALA A C 1
ATOM 639 O O . ALA A 1 90 ? 5.227 -2.896 -4.190 1.00 90.69 90 ALA A O 1
ATOM 640 N N . THR A 1 91 ? 5.145 -2.790 -6.425 1.00 91.06 91 THR A N 1
ATOM 641 C CA . THR A 1 91 ? 3.702 -2.515 -6.492 1.00 91.06 91 THR A CA 1
ATOM 642 C C . THR A 1 91 ? 2.873 -3.712 -6.026 1.00 91.06 91 THR A C 1
ATOM 644 O O . THR A 1 91 ? 1.908 -3.536 -5.281 1.00 91.06 91 THR A O 1
ATOM 647 N N . MET A 1 92 ? 3.257 -4.934 -6.403 1.00 92.62 92 MET A N 1
ATOM 648 C CA . MET A 1 92 ? 2.606 -6.159 -5.930 1.00 92.62 92 MET A CA 1
ATOM 649 C C . MET A 1 92 ? 2.712 -6.304 -4.411 1.00 92.62 92 MET A C 1
ATOM 651 O O . MET A 1 92 ? 1.708 -6.565 -3.748 1.00 92.62 92 MET A O 1
ATOM 655 N N . GLU A 1 93 ? 3.899 -6.079 -3.848 1.00 92.19 93 GLU A N 1
ATOM 656 C CA . GLU A 1 93 ? 4.124 -6.142 -2.404 1.00 92.19 93 GLU A CA 1
ATOM 657 C C . GLU A 1 93 ? 3.334 -5.058 -1.660 1.00 92.19 93 GLU A C 1
ATOM 659 O O . GLU A 1 93 ? 2.698 -5.335 -0.639 1.00 92.19 93 GLU A O 1
ATOM 664 N N . ALA A 1 94 ? 3.286 -3.837 -2.201 1.00 91.12 94 ALA 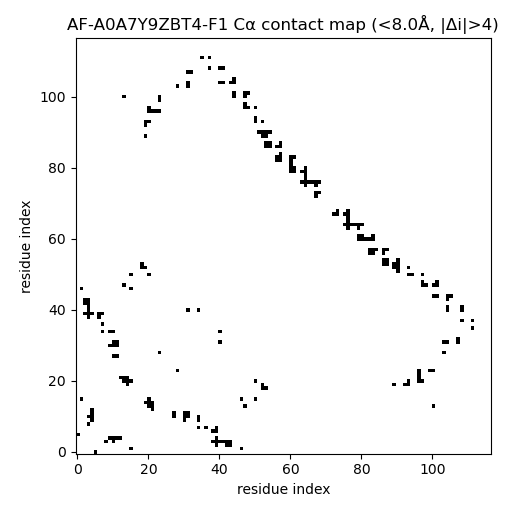A N 1
ATOM 665 C CA . ALA A 1 94 ? 2.458 -2.775 -1.644 1.00 91.12 94 ALA A CA 1
ATOM 666 C C . ALA A 1 94 ? 0.976 -3.157 -1.629 1.00 91.12 94 ALA A C 1
ATOM 668 O O . ALA A 1 94 ? 0.301 -2.989 -0.614 1.00 91.12 94 ALA A O 1
ATOM 669 N N . ARG A 1 95 ? 0.469 -3.723 -2.733 1.00 91.50 95 ARG A N 1
ATOM 670 C CA . ARG A 1 95 ? -0.920 -4.190 -2.832 1.00 91.50 95 ARG A CA 1
ATOM 671 C C . ARG A 1 95 ? -1.202 -5.343 -1.877 1.00 91.50 95 ARG A C 1
ATOM 673 O O . ARG A 1 95 ? -2.277 -5.365 -1.283 1.00 91.50 95 ARG A O 1
ATOM 680 N N . ARG A 1 96 ? -0.252 -6.262 -1.682 1.00 92.75 96 ARG A N 1
ATOM 681 C CA . ARG A 1 96 ? -0.368 -7.349 -0.699 1.00 92.75 96 ARG A CA 1
ATOM 682 C C . ARG A 1 96 ? -0.574 -6.791 0.707 1.00 92.75 96 ARG A C 1
ATOM 684 O O . ARG A 1 96 ? -1.536 -7.170 1.368 1.00 92.75 96 ARG A O 1
ATOM 691 N N . ARG A 1 97 ? 0.272 -5.850 1.135 1.00 93.25 97 ARG A N 1
ATOM 692 C CA . ARG A 1 97 ? 0.159 -5.221 2.463 1.00 93.25 97 ARG A CA 1
ATOM 693 C C . ARG A 1 97 ? -1.106 -4.384 2.597 1.00 93.25 97 ARG A C 1
ATOM 695 O O . ARG A 1 97 ? -1.811 -4.507 3.590 1.00 93.25 97 ARG A O 1
ATOM 702 N N . ALA A 1 98 ? -1.441 -3.588 1.584 1.00 92.50 98 ALA A N 1
ATOM 703 C CA . ALA A 1 98 ? -2.664 -2.790 1.579 1.00 92.50 98 ALA A CA 1
ATOM 704 C C . ALA A 1 98 ? -3.925 -3.658 1.730 1.00 92.50 98 ALA A C 1
ATOM 706 O O . ALA A 1 98 ? -4.828 -3.295 2.479 1.00 92.50 98 ALA A O 1
ATOM 707 N N . ARG A 1 99 ? -3.970 -4.833 1.085 1.00 93.62 99 ARG A N 1
ATOM 708 C CA . ARG A 1 99 ? -5.074 -5.794 1.246 1.00 93.62 99 ARG A CA 1
ATOM 709 C C . ARG A 1 99 ? -5.135 -6.400 2.647 1.00 93.62 99 ARG A C 1
ATOM 711 O O . ARG A 1 99 ? -6.229 -6.599 3.158 1.00 93.62 99 ARG A O 1
ATOM 718 N N . GLN A 1 100 ? -3.991 -6.668 3.280 1.00 95.50 100 GLN A N 1
ATOM 719 C CA . GLN A 1 100 ? -3.963 -7.130 4.674 1.00 95.50 100 GLN A CA 1
ATOM 720 C C . GLN A 1 100 ? -4.564 -6.080 5.612 1.00 95.50 100 GLN A C 1
ATOM 722 O O . GLN A 1 100 ? -5.408 -6.414 6.437 1.00 95.50 100 GLN A O 1
ATOM 727 N N . TRP A 1 101 ? -4.194 -4.808 5.439 1.00 95.31 101 TRP A N 1
ATOM 728 C CA . TRP A 1 101 ? -4.806 -3.703 6.179 1.00 95.31 101 TRP A CA 1
ATOM 729 C C . TRP A 1 101 ? -6.314 -3.605 5.931 1.00 95.31 101 TRP A C 1
ATOM 731 O O . TRP A 1 101 ? -7.082 -3.527 6.886 1.00 95.31 101 TRP A O 1
ATOM 741 N N . GLN A 1 102 ? -6.747 -3.659 4.667 1.00 95.00 102 GLN A N 1
ATOM 742 C CA . GLN A 1 102 ? -8.170 -3.623 4.308 1.00 95.00 102 GLN A CA 1
ATOM 743 C C . GLN A 1 102 ? -8.963 -4.734 4.983 1.00 95.00 102 GLN A C 1
ATOM 745 O O . GLN A 1 102 ? -10.006 -4.446 5.554 1.00 95.00 102 GLN A O 1
ATOM 750 N N . ALA A 1 103 ? -8.455 -5.968 4.979 1.00 96.44 103 ALA A N 1
ATOM 751 C CA . ALA A 1 103 ? -9.144 -7.099 5.589 1.00 96.44 103 ALA A CA 1
ATOM 752 C C . ALA A 1 103 ? -9.423 -6.873 7.085 1.00 96.44 103 ALA A C 1
ATOM 754 O O . ALA A 1 103 ? -10.526 -7.142 7.554 1.00 96.44 103 ALA A O 1
ATOM 755 N N . VAL A 1 104 ? -8.451 -6.332 7.829 1.00 96.94 104 VAL A N 1
ATOM 756 C CA . VAL A 1 104 ? -8.606 -6.037 9.265 1.00 96.94 104 VAL A CA 1
ATOM 757 C C . VAL A 1 104 ? -9.630 -4.917 9.492 1.00 96.94 104 VAL A C 1
ATOM 759 O O . VAL A 1 104 ? -10.504 -5.034 10.351 1.00 96.94 104 VAL A O 1
ATOM 762 N N . ILE A 1 105 ? -9.554 -3.845 8.699 1.00 96.62 105 ILE A N 1
ATOM 763 C CA . ILE A 1 105 ? -10.460 -2.694 8.808 1.00 96.62 105 ILE A CA 1
ATOM 764 C C . ILE A 1 105 ? -11.898 -3.093 8.445 1.00 96.62 105 ILE A C 1
ATOM 766 O O . ILE A 1 105 ? -12.835 -2.777 9.177 1.00 96.62 105 ILE A O 1
ATOM 770 N N . GLU A 1 106 ? -12.083 -3.823 7.343 1.00 96.31 106 GLU A N 1
ATOM 771 C CA . GLU A 1 106 ? -13.389 -4.292 6.872 1.00 96.31 106 GLU A CA 1
ATOM 772 C C . GLU A 1 106 ? -14.014 -5.296 7.853 1.00 96.31 106 GLU A C 1
ATOM 774 O O . GLU A 1 106 ? -15.215 -5.216 8.122 1.00 96.31 106 GLU A O 1
ATOM 779 N N . ALA A 1 107 ? -13.213 -6.170 8.475 1.00 96.62 107 ALA A N 1
ATOM 780 C CA . ALA A 1 107 ? -13.689 -7.053 9.538 1.00 96.62 107 ALA A CA 1
ATOM 781 C C . ALA A 1 107 ? -14.259 -6.258 10.723 1.00 96.62 107 ALA A C 1
ATOM 783 O O . ALA A 1 107 ? -15.359 -6.548 11.198 1.00 96.62 107 ALA A O 1
ATOM 784 N N . ARG A 1 108 ? -13.562 -5.206 11.174 1.00 96.69 108 ARG A N 1
ATOM 785 C CA . ARG A 1 108 ? -14.065 -4.354 12.259 1.00 96.69 108 ARG A CA 1
ATOM 786 C C . ARG A 1 108 ? -15.314 -3.571 11.856 1.00 96.69 108 ARG A C 1
ATOM 788 O O . ARG A 1 108 ? -16.272 -3.530 12.627 1.00 96.69 108 ARG A O 1
ATOM 795 N N . LEU A 1 109 ? -15.325 -2.979 10.663 1.00 96.12 109 LEU A N 1
ATOM 796 C CA . LEU A 1 109 ? -16.491 -2.263 10.140 1.00 96.12 109 LEU A CA 1
ATOM 797 C C . LEU A 1 109 ? -17.723 -3.170 10.060 1.00 96.12 109 LEU A C 1
ATOM 799 O O . LEU A 1 109 ? -18.819 -2.727 10.389 1.00 96.12 109 LEU A O 1
ATOM 803 N N . THR A 1 110 ? -17.540 -4.442 9.701 1.00 96.38 110 THR A N 1
ATOM 804 C CA . THR A 1 110 ? -18.621 -5.435 9.677 1.00 96.38 110 THR A CA 1
ATOM 805 C C . THR A 1 110 ? -19.201 -5.654 11.075 1.00 96.38 110 THR A C 1
ATOM 807 O O . THR A 1 110 ? -20.414 -5.572 11.241 1.00 96.38 110 THR A O 1
ATOM 810 N N . VAL A 1 111 ? -18.352 -5.834 12.096 1.00 95.31 111 VAL A N 1
ATOM 811 C CA . VAL A 1 111 ? -18.789 -5.987 13.500 1.00 95.31 111 VAL A CA 1
ATOM 812 C C . VAL A 1 111 ? -19.562 -4.758 13.990 1.00 95.31 111 VAL A C 1
ATOM 814 O O . VAL A 1 111 ? -20.614 -4.888 14.619 1.00 95.31 111 VAL A O 1
ATOM 817 N N . LEU A 1 112 ? -19.069 -3.554 13.687 1.00 94.19 112 LEU A N 1
ATOM 818 C CA . LEU A 1 112 ? -19.749 -2.305 14.046 1.00 94.19 112 LEU A CA 1
ATOM 819 C C . LEU A 1 112 ? -21.072 -2.121 13.289 1.00 94.19 112 LEU A C 1
ATOM 821 O O . LEU A 1 112 ? -22.022 -1.581 13.850 1.00 94.19 112 LEU A O 1
ATOM 825 N N . GLY A 1 113 ? -21.143 -2.576 12.036 1.00 90.12 113 GLY A N 1
ATOM 826 C CA . GLY A 1 113 ? -22.364 -2.576 11.234 1.00 90.12 113 GLY A CA 1
ATOM 827 C C . GLY A 1 113 ? -23.423 -3.524 11.791 1.00 90.12 113 GLY A C 1
ATOM 828 O O . GLY A 1 113 ? -24.576 -3.128 11.925 1.00 90.12 113 GLY A O 1
ATOM 829 N N . THR A 1 114 ? -23.030 -4.736 12.199 1.00 84.25 114 THR A N 1
ATOM 830 C CA . THR A 1 114 ? -23.944 -5.710 12.818 1.00 84.25 114 THR A CA 1
ATOM 831 C C . THR A 1 114 ? -24.451 -5.281 14.191 1.00 84.25 114 THR A C 1
ATOM 833 O O . THR A 1 114 ? -25.551 -5.652 14.561 1.00 84.25 114 THR A O 1
ATOM 836 N N . ALA A 1 115 ? -23.686 -4.487 14.947 1.00 70.00 115 ALA A N 1
ATOM 837 C CA . ALA A 1 115 ? -24.107 -3.993 16.261 1.00 70.00 115 ALA A CA 1
ATOM 838 C C . ALA A 1 115 ? -25.135 -2.843 16.195 1.00 70.00 115 ALA A C 1
ATOM 840 O O . ALA A 1 115 ? -25.667 -2.443 17.229 1.00 70.00 115 ALA A O 1
ATOM 841 N N . ARG A 1 116 ? -25.373 -2.271 15.006 1.00 60.78 116 ARG A N 1
ATOM 842 C CA . ARG A 1 116 ? -26.311 -1.156 14.780 1.00 60.78 116 ARG A CA 1
ATOM 843 C C . ARG A 1 116 ? -27.642 -1.582 14.142 1.00 60.78 116 ARG A C 1
ATOM 845 O O . ARG A 1 116 ? -28.501 -0.717 13.983 1.00 60.78 116 ARG A O 1
ATOM 852 N N . GLY A 1 117 ? -27.784 -2.847 13.741 1.00 50.72 117 GLY A N 1
ATOM 853 C CA . GLY A 1 117 ? -29.017 -3.427 13.188 1.00 50.72 117 GLY A CA 1
ATOM 854 C C . GLY A 1 117 ? -29.737 -4.278 14.218 1.00 50.72 117 GLY A C 1
ATOM 855 O O . GLY A 1 117 ? -30.985 -4.270 14.187 1.00 50.72 117 GLY A O 1
#